Protein AF-A0A0V0H5D2-F1 (afdb_monomer)

Structure (mmCIF, N/CA/C/O backbone):
data_AF-A0A0V0H5D2-F1
#
_entry.id   AF-A0A0V0H5D2-F1
#
loop_
_atom_site.group_PDB
_atom_site.id
_atom_site.type_symbol
_atom_site.label_atom_id
_atom_site.label_alt_id
_atom_site.label_comp_id
_atom_site.label_asym_id
_atom_site.label_entity_id
_atom_site.label_seq_id
_atom_site.pdbx_PDB_ins_code
_atom_site.Cartn_x
_atom_site.Cartn_y
_atom_site.Cartn_z
_atom_site.occupancy
_atom_site.B_iso_or_equiv
_atom_site.auth_seq_id
_atom_site.auth_comp_id
_atom_site.auth_asym_id
_atom_site.auth_atom_id
_atom_site.pdbx_PDB_model_num
ATOM 1 N N . MET A 1 1 ? -3.916 -27.454 6.692 1.00 51.75 1 MET A N 1
ATOM 2 C CA . MET A 1 1 ? -5.252 -26.814 6.735 1.00 51.75 1 MET A CA 1
ATOM 3 C C . MET A 1 1 ? -5.142 -25.420 6.142 1.00 51.75 1 MET A C 1
ATOM 5 O O . MET A 1 1 ? -4.189 -24.731 6.472 1.00 51.75 1 MET A O 1
ATOM 9 N N . ARG A 1 2 ? -6.079 -25.000 5.283 1.00 78.62 2 ARG A N 1
ATOM 10 C CA . ARG A 1 2 ? -6.220 -23.590 4.880 1.00 78.62 2 ARG A CA 1
ATOM 11 C C . ARG A 1 2 ? -7.230 -22.928 5.822 1.00 78.62 2 ARG A C 1
ATOM 13 O O . ARG A 1 2 ? -8.412 -22.864 5.499 1.00 78.62 2 ARG A O 1
ATOM 20 N N . CYS A 1 3 ? -6.785 -22.535 7.014 1.00 82.31 3 CYS A N 1
ATOM 21 C CA . CYS A 1 3 ? -7.633 -21.784 7.942 1.00 82.31 3 CYS A CA 1
ATOM 22 C C . CYS A 1 3 ? -7.687 -20.312 7.533 1.00 82.31 3 CYS A C 1
ATOM 24 O O . CYS A 1 3 ? -6.670 -19.733 7.161 1.00 82.31 3 CYS A O 1
ATOM 26 N N . ARG A 1 4 ? -8.874 -19.715 7.638 1.00 89.75 4 ARG A N 1
ATOM 27 C CA . ARG A 1 4 ? -9.061 -18.263 7.624 1.00 89.75 4 ARG A CA 1
ATOM 28 C C . ARG A 1 4 ? 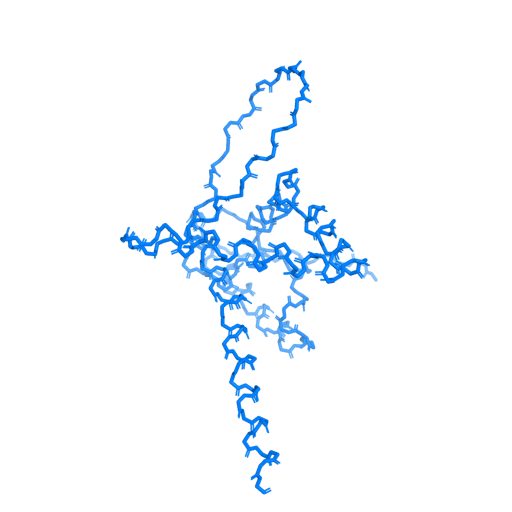-9.467 -17.847 9.029 1.00 89.75 4 ARG A C 1
ATOM 30 O O . ARG A 1 4 ? -10.408 -18.418 9.576 1.00 89.75 4 ARG A O 1
ATOM 37 N N . THR A 1 5 ? -8.754 -16.886 9.599 1.00 93.00 5 THR A N 1
ATOM 38 C CA . THR A 1 5 ? -9.037 -16.369 10.940 1.00 93.00 5 THR A CA 1
ATOM 39 C C . THR A 1 5 ? -9.857 -15.096 10.812 1.00 93.00 5 THR A C 1
ATOM 41 O O . THR A 1 5 ? -9.426 -14.151 10.157 1.00 93.00 5 THR A O 1
ATOM 44 N N . LEU A 1 6 ? -11.033 -15.073 11.438 1.00 94.56 6 LEU A N 1
ATOM 45 C CA . LEU A 1 6 ? -11.829 -13.863 11.606 1.00 94.56 6 LEU A CA 1
ATOM 46 C C . LEU A 1 6 ? -11.694 -13.399 13.055 1.00 94.56 6 LEU A C 1
ATOM 48 O O . LEU A 1 6 ? -12.066 -14.126 13.975 1.00 94.56 6 LEU A O 1
ATOM 52 N N . THR A 1 7 ? -11.185 -12.186 13.245 1.00 95.00 7 THR A N 1
ATOM 53 C CA . THR A 1 7 ? -11.086 -11.551 14.561 1.00 95.00 7 THR A CA 1
ATOM 54 C C . THR A 1 7 ? -12.096 -10.416 14.642 1.00 95.00 7 THR A C 1
ATOM 56 O O . THR A 1 7 ? -12.141 -9.557 13.763 1.00 95.00 7 THR A O 1
ATOM 59 N N . CYS A 1 8 ? -12.895 -10.394 15.706 1.00 94.81 8 CYS A N 1
ATOM 60 C CA . CYS A 1 8 ? -13.867 -9.337 15.978 1.00 94.81 8 CYS A CA 1
ATOM 61 C C . CYS A 1 8 ? -13.541 -8.660 17.312 1.00 94.81 8 CYS A C 1
ATOM 63 O O . CYS A 1 8 ? -12.985 -9.292 18.210 1.00 94.81 8 CYS A O 1
ATOM 65 N N . ALA A 1 9 ? -13.920 -7.390 17.459 1.00 95.06 9 ALA A N 1
ATOM 66 C CA . ALA A 1 9 ? -13.818 -6.675 18.726 1.00 95.06 9 ALA A CA 1
ATOM 67 C C . ALA A 1 9 ? -15.069 -5.811 18.975 1.00 95.06 9 ALA A C 1
ATOM 69 O O . ALA A 1 9 ? -15.727 -5.414 18.011 1.00 95.06 9 ALA A O 1
ATOM 70 N N . PRO A 1 10 ? -15.405 -5.497 20.242 1.00 94.62 10 PRO A N 1
ATOM 71 C CA . PRO A 1 10 ? -16.639 -4.777 20.575 1.00 94.62 10 PRO A CA 1
ATOM 72 C C . PRO A 1 10 ? -16.701 -3.328 20.069 1.00 94.62 10 PRO A C 1
ATOM 74 O O . PRO A 1 10 ? -17.789 -2.773 19.942 1.00 94.62 10 PRO A O 1
ATOM 77 N N . THR A 1 11 ? -15.553 -2.693 19.805 1.00 96.75 11 THR A N 1
ATOM 78 C CA . THR A 1 11 ? -15.470 -1.298 19.348 1.00 96.75 11 THR A CA 1
ATOM 79 C C . THR A 1 11 ? -14.546 -1.160 18.141 1.00 96.75 11 THR A C 1
ATOM 81 O O . THR A 1 11 ? -13.568 -1.897 18.009 1.00 96.75 11 THR A O 1
ATOM 84 N N . ASN A 1 12 ? -14.812 -0.163 17.290 1.00 96.56 12 ASN A N 1
ATOM 85 C CA . ASN A 1 12 ? -13.966 0.147 16.132 1.00 96.56 12 ASN A CA 1
ATOM 86 C C . ASN A 1 12 ? -12.512 0.420 16.544 1.00 96.56 12 ASN A C 1
ATOM 88 O O . ASN A 1 12 ? -11.594 -0.093 15.917 1.00 96.56 12 ASN A O 1
ATOM 92 N N . VAL A 1 13 ? -12.301 1.148 17.646 1.00 96.06 13 VAL A N 1
ATOM 93 C CA . VAL A 1 13 ? -10.959 1.433 18.183 1.00 96.06 13 VAL A CA 1
ATOM 94 C C . VAL A 1 13 ? -10.216 0.144 18.543 1.00 96.06 13 VAL A C 1
ATOM 96 O O . VAL A 1 13 ? -9.033 0.012 18.239 1.00 96.06 13 VAL A O 1
ATOM 99 N N . ALA A 1 14 ? -10.901 -0.839 19.134 1.00 97.19 14 ALA A N 1
ATOM 100 C CA . ALA A 1 14 ? -10.291 -2.128 19.440 1.00 97.19 14 ALA A CA 1
ATOM 101 C C . ALA A 1 14 ? -9.959 -2.927 18.167 1.00 97.19 14 ALA A C 1
ATOM 103 O O . ALA A 1 14 ? -8.887 -3.526 18.098 1.00 97.19 14 ALA A O 1
ATOM 104 N N . VAL A 1 15 ? -10.819 -2.894 17.139 1.00 97.44 15 VAL A N 1
ATOM 105 C CA . VAL A 1 15 ? -10.533 -3.527 15.835 1.00 97.44 15 VAL A CA 1
ATOM 106 C C . VAL A 1 15 ? -9.279 -2.920 15.196 1.00 97.44 15 VAL A C 1
ATOM 108 O O . VAL A 1 15 ? -8.388 -3.657 14.768 1.00 97.44 15 VAL A O 1
ATOM 111 N N . LEU A 1 16 ? -9.171 -1.588 15.176 1.00 97.19 16 LEU A N 1
ATOM 112 C CA . LEU A 1 16 ? -7.997 -0.882 14.655 1.00 97.19 16 LEU A CA 1
ATOM 113 C C . LEU A 1 16 ? -6.739 -1.221 15.460 1.00 97.19 16 LEU A C 1
ATOM 115 O O . LEU A 1 16 ? -5.704 -1.533 14.878 1.00 97.19 16 LEU A O 1
ATOM 119 N N . GLY A 1 17 ? -6.837 -1.238 16.793 1.00 96.56 17 GLY A N 1
ATOM 120 C CA . GLY A 1 17 ? -5.724 -1.577 17.680 1.00 96.56 17 GLY A CA 1
ATOM 121 C C . GLY A 1 17 ? -5.196 -2.997 17.463 1.00 96.56 17 GLY A C 1
ATOM 122 O O . GLY A 1 17 ? -3.987 -3.194 17.336 1.00 96.56 17 GLY A O 1
ATOM 123 N N . VAL A 1 18 ? -6.092 -3.984 17.355 1.00 96.62 18 VAL A N 1
ATOM 124 C CA . VAL A 1 18 ? -5.715 -5.378 17.067 1.00 96.62 18 VAL A CA 1
ATOM 125 C C . VAL A 1 18 ? -5.080 -5.496 15.683 1.00 96.62 18 VAL A C 1
ATOM 127 O O . VAL A 1 18 ? -4.043 -6.142 15.544 1.00 96.62 18 VAL A O 1
ATOM 130 N N . THR A 1 19 ? -5.656 -4.835 14.677 1.00 96.69 19 THR A N 1
ATOM 131 C CA . THR A 1 19 ? -5.120 -4.836 13.307 1.00 96.69 19 THR A CA 1
ATOM 132 C C . THR A 1 19 ? -3.717 -4.242 13.272 1.00 96.69 19 THR A C 1
ATOM 134 O O . THR A 1 19 ? -2.797 -4.879 12.767 1.00 96.69 19 THR A O 1
ATOM 137 N N . LYS A 1 20 ? -3.521 -3.072 13.888 1.00 95.44 20 LYS A N 1
ATOM 138 C CA . LYS A 1 20 ? -2.222 -2.400 13.976 1.00 95.44 20 LYS A CA 1
ATOM 139 C C . LYS A 1 20 ? -1.178 -3.274 14.663 1.00 95.44 20 LYS A C 1
ATOM 141 O O . LYS A 1 20 ? -0.063 -3.413 14.166 1.00 95.44 20 LYS A O 1
ATOM 146 N N . ARG A 1 21 ? -1.544 -3.913 15.778 1.00 95.44 21 ARG A N 1
ATOM 147 C CA . ARG A 1 21 ? -0.643 -4.820 16.499 1.00 95.44 21 ARG A CA 1
ATOM 148 C C . ARG A 1 21 ? -0.267 -6.038 15.656 1.00 95.44 21 ARG A C 1
ATOM 150 O O . ARG A 1 21 ? 0.894 -6.436 15.656 1.00 95.44 21 ARG A O 1
ATOM 157 N N . LEU A 1 22 ? -1.228 -6.618 14.937 1.00 93.94 22 LEU A N 1
ATOM 158 C CA . LEU A 1 22 ? -0.979 -7.732 14.026 1.00 93.94 22 LEU A CA 1
ATOM 159 C C . LEU A 1 22 ? -0.045 -7.315 12.884 1.00 93.94 22 LEU A C 1
ATOM 161 O O . LEU A 1 22 ? 0.925 -8.019 12.625 1.00 93.94 22 LEU A O 1
ATOM 165 N N . MET A 1 23 ? -0.298 -6.168 12.249 1.00 92.06 23 MET A N 1
ATOM 166 C CA . MET A 1 23 ? 0.542 -5.646 11.169 1.00 92.06 23 MET A CA 1
ATOM 167 C C . MET A 1 23 ? 1.983 -5.422 11.618 1.00 92.06 23 MET A C 1
ATOM 169 O O . MET A 1 23 ? 2.888 -5.869 10.927 1.00 92.06 23 MET A O 1
ATOM 173 N N . GLN A 1 24 ? 2.202 -4.814 12.788 1.00 90.44 24 GLN A N 1
ATOM 174 C CA . GLN A 1 24 ? 3.546 -4.615 13.346 1.00 90.44 24 GLN A CA 1
ATOM 175 C C . GLN A 1 24 ? 4.292 -5.940 13.551 1.00 90.44 24 GLN A C 1
ATOM 177 O O . GLN A 1 24 ? 5.474 -6.047 13.233 1.00 90.44 24 GLN A O 1
ATOM 182 N N . ASN A 1 25 ? 3.597 -6.964 14.055 1.00 90.44 25 ASN A N 1
ATOM 183 C CA . ASN A 1 25 ? 4.189 -8.288 14.227 1.00 90.44 25 ASN A CA 1
ATOM 184 C C . ASN A 1 25 ? 4.521 -8.929 12.874 1.00 90.44 25 ASN A C 1
ATOM 186 O O . ASN A 1 25 ? 5.615 -9.457 12.706 1.00 90.44 25 ASN A O 1
ATOM 190 N N . VAL A 1 26 ? 3.605 -8.865 11.903 1.00 88.62 26 VAL A N 1
ATOM 191 C CA . VAL A 1 26 ? 3.831 -9.434 10.567 1.00 88.62 26 VAL A CA 1
ATOM 192 C C . VAL A 1 26 ? 4.979 -8.722 9.863 1.00 88.62 26 VAL A C 1
ATOM 194 O O . VAL A 1 26 ? 5.876 -9.402 9.381 1.00 88.62 26 VAL A O 1
ATOM 197 N N . GLN A 1 27 ? 5.006 -7.387 9.875 1.00 86.31 27 GLN A N 1
ATOM 198 C CA . GLN A 1 27 ? 6.075 -6.580 9.278 1.00 86.31 27 GLN A CA 1
ATOM 199 C C . GLN A 1 27 ? 7.454 -6.949 9.817 1.00 86.31 27 GLN A C 1
ATOM 201 O O . GLN A 1 27 ? 8.385 -7.075 9.035 1.00 86.31 27 GLN A O 1
ATOM 206 N N . SER A 1 28 ? 7.578 -7.226 11.119 1.00 81.75 28 SER A N 1
ATOM 207 C CA . SER A 1 28 ? 8.856 -7.656 11.702 1.00 81.75 28 SER A CA 1
ATOM 208 C C . SER A 1 28 ? 9.377 -8.997 11.164 1.00 81.75 28 SER A C 1
ATOM 210 O O . SER A 1 28 ? 10.552 -9.315 11.329 1.00 81.75 28 SER A O 1
ATOM 212 N N . CYS A 1 29 ? 8.513 -9.790 10.525 1.00 81.31 29 CYS A N 1
ATOM 213 C CA . CYS A 1 29 ? 8.862 -11.055 9.888 1.00 81.31 29 CYS A CA 1
ATOM 214 C C . CYS A 1 29 ? 9.005 -10.947 8.361 1.00 81.31 29 CYS A C 1
ATOM 216 O O . CYS A 1 29 ? 9.385 -11.934 7.729 1.00 81.31 29 CYS A O 1
ATOM 218 N N . LEU A 1 30 ? 8.671 -9.805 7.753 1.00 79.25 30 LEU A N 1
ATOM 219 C CA . LEU A 1 30 ? 8.761 -9.630 6.305 1.00 79.25 30 LEU A CA 1
ATOM 220 C C . LEU A 1 30 ? 10.215 -9.391 5.894 1.00 79.25 30 LEU A C 1
ATOM 222 O O . LEU A 1 30 ? 10.945 -8.639 6.529 1.00 79.25 30 LEU A O 1
ATOM 226 N N . HIS A 1 31 ? 10.632 -10.042 4.807 1.00 71.00 31 HIS A N 1
ATOM 227 C CA . HIS A 1 31 ? 11.960 -9.834 4.219 1.00 71.00 31 HIS A CA 1
ATOM 228 C C . HIS A 1 31 ? 12.019 -8.568 3.348 1.00 71.00 31 HIS A C 1
ATOM 230 O O . HIS A 1 31 ? 13.098 -8.059 3.068 1.00 71.00 31 HIS A O 1
ATOM 236 N N . TYR A 1 32 ? 10.853 -8.078 2.915 1.00 69.81 32 TYR A N 1
ATOM 237 C CA . TYR A 1 32 ? 10.693 -6.885 2.093 1.00 69.81 32 TYR A CA 1
ATOM 238 C C . TYR A 1 32 ? 9.582 -6.018 2.687 1.00 69.81 32 TYR A C 1
ATOM 240 O O . TYR A 1 32 ? 8.453 -6.485 2.836 1.00 69.81 32 TYR A O 1
ATOM 248 N N . ASP A 1 33 ? 9.884 -4.754 2.982 1.00 63.84 33 ASP A N 1
ATOM 249 C CA . ASP A 1 33 ? 8.971 -3.835 3.682 1.00 63.84 33 ASP A CA 1
ATOM 250 C C . ASP 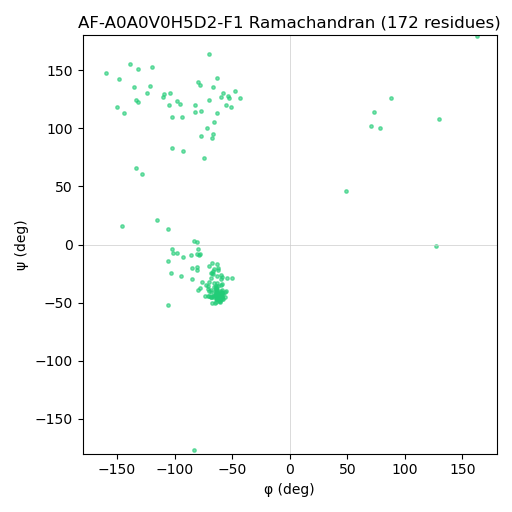A 1 33 ? 7.666 -3.548 2.918 1.00 63.84 33 ASP A C 1
ATOM 252 O O . ASP A 1 33 ? 6.658 -3.162 3.509 1.00 63.84 33 ASP A O 1
ATOM 256 N N . THR A 1 34 ? 7.666 -3.742 1.598 1.00 59.12 34 THR A N 1
ATOM 257 C CA . THR A 1 34 ? 6.562 -3.366 0.701 1.00 59.12 34 THR A CA 1
ATOM 258 C C . THR A 1 34 ? 5.621 -4.517 0.345 1.00 59.12 34 THR A C 1
ATOM 260 O O . THR A 1 34 ? 4.586 -4.286 -0.280 1.00 59.12 34 THR A O 1
ATOM 263 N N . TYR A 1 35 ? 5.939 -5.758 0.729 1.00 65.50 35 TYR A N 1
ATOM 264 C CA . TYR A 1 35 ? 5.185 -6.942 0.316 1.00 65.50 35 TYR A CA 1
ATOM 265 C C . TYR A 1 35 ? 4.931 -7.895 1.486 1.00 65.50 35 TYR A C 1
ATOM 267 O O . TYR A 1 35 ? 5.838 -8.209 2.244 1.00 65.50 35 TYR A O 1
ATOM 275 N N . GLY A 1 36 ? 3.703 -8.414 1.597 1.00 79.44 36 GLY A N 1
ATOM 276 C CA . GLY A 1 36 ? 3.362 -9.473 2.563 1.00 79.44 36 GLY A CA 1
ATOM 277 C C . GLY A 1 36 ? 2.168 -9.191 3.476 1.00 79.44 36 GLY A C 1
ATOM 278 O O . GLY A 1 36 ? 1.749 -10.065 4.225 1.00 79.44 36 GLY A O 1
ATOM 279 N N . LEU A 1 37 ? 1.545 -8.017 3.368 1.00 89.38 37 LEU A N 1
ATOM 280 C CA . LEU A 1 37 ? 0.291 -7.705 4.072 1.00 89.38 37 LEU A CA 1
ATOM 281 C C . LEU A 1 37 ? -0.965 -8.214 3.340 1.00 89.38 37 LEU A C 1
ATOM 283 O O . LEU A 1 37 ? -2.084 -7.986 3.791 1.00 89.38 37 LEU A O 1
ATOM 287 N N . GLY A 1 38 ? -0.795 -8.914 2.212 1.00 88.44 38 GLY A N 1
ATOM 288 C CA . GLY A 1 38 ? -1.893 -9.364 1.351 1.00 88.44 38 GLY A CA 1
ATOM 289 C C . GLY A 1 38 ? -2.895 -10.291 2.044 1.00 88.44 38 GLY A C 1
ATOM 290 O O . GLY A 1 38 ? -4.083 -10.235 1.711 1.00 88.44 38 GLY A O 1
ATOM 291 N N . ASP A 1 39 ? -2.426 -11.062 3.029 1.00 89.44 39 ASP A N 1
ATOM 292 C CA . ASP A 1 39 ? -3.214 -12.013 3.824 1.00 89.44 39 ASP A CA 1
ATOM 293 C C . ASP A 1 39 ? -4.017 -11.354 4.958 1.00 89.44 39 ASP A C 1
ATOM 295 O O . ASP A 1 39 ? -4.845 -12.006 5.597 1.00 89.44 39 ASP A O 1
ATOM 299 N N . ILE A 1 40 ? -3.802 -10.059 5.209 1.00 93.56 40 ILE A N 1
ATOM 300 C CA . ILE A 1 40 ? -4.515 -9.285 6.224 1.00 93.56 40 ILE A CA 1
ATOM 301 C C . ILE A 1 40 ? -5.537 -8.390 5.523 1.00 93.56 40 ILE A C 1
ATOM 303 O O . ILE A 1 40 ? -5.227 -7.662 4.576 1.00 93.56 40 ILE A O 1
ATOM 307 N N . VAL A 1 41 ? -6.779 -8.434 6.003 1.00 95.62 41 VAL A N 1
ATOM 308 C CA . VAL A 1 41 ? -7.858 -7.566 5.529 1.00 95.62 41 VAL A CA 1
ATOM 309 C C . VAL A 1 41 ? -8.562 -6.954 6.728 1.00 95.62 41 VAL A C 1
ATOM 311 O O . VAL A 1 41 ? -9.091 -7.663 7.582 1.00 95.62 41 VAL A O 1
ATOM 314 N N . LEU A 1 42 ? -8.596 -5.627 6.758 1.00 97.19 42 LEU A N 1
ATOM 315 C CA . LEU A 1 42 ? -9.415 -4.839 7.663 1.00 97.19 42 LEU A CA 1
ATOM 316 C C . LEU A 1 42 ? -10.709 -4.461 6.944 1.00 97.19 42 LEU A C 1
ATOM 318 O O . LEU A 1 42 ? -10.683 -3.797 5.908 1.00 97.19 42 LEU A O 1
ATOM 322 N N . PHE A 1 43 ? -11.846 -4.871 7.499 1.00 95.56 43 PHE A N 1
ATOM 323 C CA . PHE A 1 43 ? -13.165 -4.597 6.935 1.00 95.56 43 PHE A CA 1
ATOM 324 C C . PHE A 1 43 ? -14.037 -3.830 7.927 1.00 95.56 43 PHE A C 1
ATOM 326 O O . PHE A 1 43 ? -14.090 -4.167 9.109 1.00 95.56 43 PHE A O 1
ATOM 333 N N . GLY A 1 44 ? -14.747 -2.818 7.430 1.00 94.38 44 GLY A N 1
ATOM 334 C CA . GLY A 1 44 ? -15.690 -2.030 8.210 1.00 94.38 44 GLY A CA 1
ATOM 335 C C . GLY A 1 44 ? -16.033 -0.705 7.535 1.00 94.38 44 GLY A C 1
ATOM 336 O O . GLY A 1 44 ? -15.550 -0.394 6.447 1.00 94.38 44 GLY A O 1
ATOM 337 N N . ASN A 1 45 ? -16.897 0.078 8.178 1.00 95.88 45 ASN A N 1
ATOM 338 C CA . ASN A 1 45 ? -17.271 1.400 7.686 1.00 95.88 45 ASN A CA 1
ATOM 339 C C . ASN A 1 45 ? -16.145 2.406 7.990 1.00 95.88 45 ASN A C 1
ATOM 341 O O . ASN A 1 45 ? -15.869 2.684 9.157 1.00 95.88 45 ASN A O 1
ATOM 345 N N . GLY A 1 46 ? -15.515 2.940 6.939 1.00 94.56 46 GLY A N 1
ATOM 346 C CA . GLY A 1 46 ? -14.346 3.818 7.051 1.00 94.56 46 GLY A CA 1
ATOM 347 C C . GLY A 1 46 ? -14.607 5.092 7.857 1.00 94.56 46 GLY A C 1
ATOM 348 O O . GLY A 1 46 ? -13.782 5.454 8.691 1.00 94.56 46 GLY A O 1
ATOM 349 N N . GLU A 1 47 ? -15.781 5.705 7.691 1.00 95.38 47 GLU A N 1
ATOM 350 C CA . GLU A 1 47 ? -16.179 6.928 8.399 1.00 95.38 47 GLU A CA 1
ATOM 351 C C . GLU A 1 47 ? -16.311 6.685 9.912 1.00 95.38 47 GLU A C 1
ATOM 353 O O . GLU A 1 47 ? -15.681 7.358 10.725 1.00 95.38 47 GLU A O 1
ATOM 358 N N . ARG A 1 48 ? -17.049 5.644 10.318 1.00 95.75 48 ARG A N 1
ATOM 359 C CA . ARG A 1 48 ? -17.219 5.267 11.733 1.00 95.75 48 ARG A CA 1
ATOM 360 C C . ARG A 1 48 ? -15.929 4.765 12.372 1.00 95.75 48 ARG A C 1
ATOM 362 O O . ARG A 1 48 ? -15.806 4.787 13.597 1.00 95.75 48 ARG A O 1
ATOM 369 N N . MET A 1 49 ? -15.012 4.232 11.573 1.00 95.44 49 MET A N 1
ATOM 370 C CA . MET A 1 49 ? -13.683 3.827 12.025 1.00 95.44 49 MET A CA 1
ATOM 371 C C . MET A 1 49 ? -12.689 4.991 12.011 1.00 95.44 49 MET A C 1
ATOM 373 O O . MET A 1 49 ? -11.605 4.821 12.551 1.00 95.44 49 MET A O 1
ATOM 377 N N . LYS A 1 50 ? -13.045 6.152 11.441 1.00 95.75 50 LYS A N 1
ATOM 378 C CA . LYS A 1 50 ? -12.132 7.280 11.208 1.00 95.75 50 LYS A CA 1
ATOM 379 C C . LYS A 1 50 ? -10.835 6.828 10.540 1.00 95.75 50 LYS A C 1
ATOM 381 O O . LYS A 1 50 ? -9.742 7.168 10.976 1.00 95.75 50 LYS A O 1
ATOM 386 N N . ILE A 1 51 ? -10.960 6.000 9.501 1.00 95.38 51 ILE A N 1
ATOM 387 C CA . ILE A 1 51 ? -9.798 5.361 8.874 1.00 95.38 51 ILE A CA 1
ATOM 388 C C . ILE A 1 51 ? -8.807 6.391 8.320 1.00 95.38 51 ILE A C 1
ATOM 390 O O . ILE A 1 51 ? -7.616 6.110 8.266 1.00 95.38 51 ILE A O 1
ATOM 394 N N . ASP A 1 52 ? -9.276 7.589 7.968 1.00 94.25 52 ASP A N 1
ATOM 395 C CA . ASP A 1 52 ? -8.432 8.669 7.457 1.00 94.25 52 ASP A CA 1
ATOM 396 C C . ASP A 1 52 ? -7.426 9.214 8.487 1.00 94.25 52 ASP A C 1
ATOM 398 O O . ASP A 1 52 ? -6.377 9.712 8.088 1.00 94.25 52 ASP A O 1
ATOM 402 N N . ASP A 1 53 ? -7.670 9.017 9.790 1.00 95.94 53 ASP A N 1
ATOM 403 C CA . ASP A 1 53 ? -6.710 9.313 10.870 1.00 95.94 53 ASP A CA 1
ATOM 404 C C . ASP A 1 53 ? -5.634 8.207 11.019 1.00 95.94 53 ASP A C 1
ATOM 406 O O . ASP A 1 53 ? -4.715 8.312 11.835 1.00 95.94 53 ASP A O 1
ATOM 410 N N . HIS A 1 54 ? -5.749 7.120 10.247 1.00 94.06 54 HIS A N 1
ATOM 411 C CA . HIS A 1 54 ? -4.950 5.899 10.340 1.00 94.06 54 HIS A CA 1
ATOM 412 C C . HIS A 1 54 ? -4.346 5.514 8.981 1.00 94.06 54 HIS A C 1
ATOM 414 O O . HIS A 1 54 ? -4.600 4.429 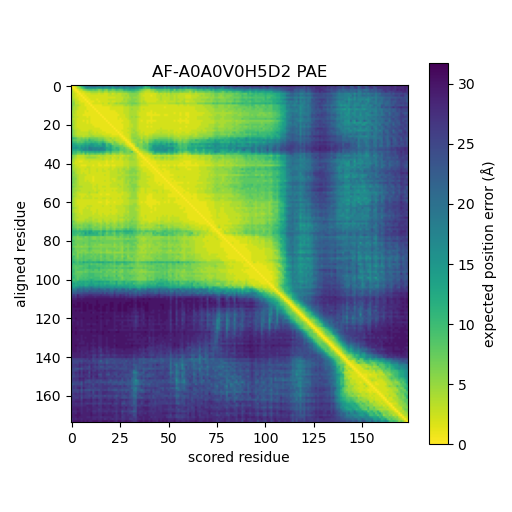8.448 1.00 94.06 54 HIS A O 1
ATOM 420 N N . GLU A 1 55 ? -3.516 6.401 8.421 1.00 91.81 55 GLU A N 1
ATOM 421 C CA . GLU A 1 55 ? -2.836 6.181 7.133 1.00 91.81 55 GLU A CA 1
ATOM 422 C C . GLU A 1 55 ? -2.024 4.866 7.105 1.00 91.81 55 GLU A C 1
ATOM 424 O O . GLU A 1 55 ? -1.907 4.236 6.056 1.00 91.81 55 GLU A O 1
ATOM 429 N N . ASP A 1 56 ? -1.524 4.400 8.257 1.00 90.94 56 ASP A N 1
ATOM 430 C CA . ASP A 1 56 ? -0.783 3.141 8.412 1.00 90.94 56 ASP A CA 1
ATOM 431 C C . ASP A 1 56 ? -1.627 1.875 8.187 1.00 90.94 56 ASP A C 1
ATOM 433 O O . ASP A 1 56 ? -1.072 0.796 7.991 1.00 90.94 56 ASP A O 1
ATOM 437 N N . LEU A 1 57 ? -2.957 1.986 8.195 1.00 94.50 57 LEU A N 1
ATOM 438 C CA . LEU A 1 57 ? -3.880 0.863 8.001 1.00 94.50 57 LEU A CA 1
ATOM 439 C C . LEU A 1 57 ? -4.480 0.812 6.590 1.00 94.50 57 LEU A C 1
ATOM 441 O O . LEU A 1 57 ? -5.212 -0.124 6.259 1.00 94.50 57 LEU A O 1
ATOM 445 N N . PHE A 1 58 ? -4.177 1.794 5.741 1.00 92.94 58 PHE A N 1
ATOM 446 C CA . PHE A 1 58 ? -4.715 1.881 4.384 1.00 92.94 58 PHE A CA 1
ATOM 447 C C . PHE A 1 58 ? -4.365 0.679 3.509 1.00 92.94 58 PHE A C 1
ATOM 449 O O . PHE A 1 58 ? -5.210 0.249 2.725 1.00 92.94 58 PHE A O 1
ATOM 456 N N . ASP A 1 59 ? -3.176 0.106 3.683 1.00 90.44 59 ASP A N 1
ATOM 457 C CA . ASP A 1 59 ? -2.696 -1.019 2.873 1.00 90.44 59 ASP A CA 1
ATOM 458 C C . ASP A 1 59 ? -3.477 -2.315 3.131 1.00 90.44 59 ASP A C 1
ATOM 460 O O . ASP A 1 59 ? -3.557 -3.181 2.258 1.00 90.44 59 ASP A O 1
ATOM 464 N N . VAL A 1 60 ? -4.095 -2.448 4.310 1.00 94.50 60 VAL A N 1
ATOM 465 C CA . VAL A 1 60 ? -4.915 -3.613 4.683 1.00 94.50 60 VAL A CA 1
ATOM 466 C C . VAL A 1 60 ? -6.413 -3.321 4.660 1.00 94.50 60 VAL A C 1
ATOM 468 O O . VAL A 1 60 ? -7.214 -4.256 4.688 1.00 94.50 60 VAL A O 1
ATOM 471 N N . PHE A 1 61 ? -6.821 -2.051 4.603 1.00 96.88 61 PHE A N 1
ATOM 472 C CA . PHE A 1 61 ? -8.231 -1.681 4.565 1.00 96.88 61 PHE A CA 1
ATOM 473 C C . PHE A 1 61 ? -8.871 -2.063 3.229 1.00 96.88 61 PHE A C 1
ATOM 475 O O . PHE A 1 61 ? -8.415 -1.659 2.157 1.00 96.88 61 PHE A O 1
ATOM 482 N N . LEU A 1 62 ? -9.956 -2.839 3.289 1.00 96.50 62 LEU A N 1
ATOM 483 C CA . LEU A 1 62 ? -10.542 -3.458 2.104 1.00 96.50 62 LEU A CA 1
ATOM 484 C C . LEU A 1 62 ? -10.950 -2.426 1.049 1.00 96.50 62 LEU A C 1
ATOM 486 O O . LEU A 1 62 ? -10.607 -2.593 -0.119 1.00 96.50 62 LEU A O 1
ATOM 490 N N . SER A 1 63 ? -11.639 -1.353 1.446 1.00 95.38 63 SER A N 1
ATOM 491 C CA . SER A 1 63 ? -12.119 -0.349 0.490 1.00 95.38 63 SER A CA 1
ATOM 492 C C . SER A 1 63 ? -10.966 0.364 -0.220 1.00 95.38 63 SER A C 1
ATOM 494 O O . SER A 1 63 ? -11.038 0.584 -1.426 1.00 95.38 63 SER A O 1
ATOM 496 N N . ASN A 1 64 ? -9.868 0.649 0.491 1.00 94.25 64 ASN A N 1
ATOM 497 C CA . ASN A 1 64 ? -8.660 1.213 -0.114 1.00 94.25 64 ASN A CA 1
ATOM 498 C C . ASN A 1 64 ? -8.046 0.250 -1.142 1.00 94.25 64 ASN A C 1
ATOM 500 O O . ASN A 1 64 ? -7.700 0.671 -2.244 1.00 94.25 64 ASN A O 1
ATOM 504 N N . ARG A 1 65 ? -7.942 -1.044 -0.812 1.00 93.50 65 ARG A N 1
ATOM 505 C CA . ARG A 1 65 ? -7.403 -2.061 -1.731 1.00 93.50 65 ARG A CA 1
ATOM 506 C C . ARG A 1 65 ? -8.271 -2.223 -2.975 1.00 93.50 65 ARG A C 1
ATOM 508 O O . ARG A 1 65 ? -7.736 -2.310 -4.076 1.00 93.50 65 ARG A O 1
ATOM 515 N N . VAL A 1 66 ? -9.595 -2.237 -2.818 1.00 94.50 66 VAL A N 1
ATOM 516 C CA . VAL A 1 66 ? -10.528 -2.305 -3.952 1.00 94.50 66 VAL A CA 1
ATOM 517 C C . VAL A 1 66 ? -10.370 -1.078 -4.845 1.00 94.50 66 VAL A C 1
ATOM 519 O O . VAL A 1 66 ? -10.244 -1.232 -6.055 1.00 94.50 66 VAL A O 1
ATOM 522 N N . ALA A 1 67 ? -10.291 0.123 -4.268 1.00 92.62 67 ALA A N 1
ATOM 523 C CA . ALA A 1 67 ? -10.081 1.349 -5.030 1.00 92.62 67 ALA A CA 1
ATOM 524 C C . ALA A 1 67 ? -8.745 1.350 -5.796 1.00 92.62 67 ALA A C 1
ATOM 526 O O . ALA A 1 67 ? -8.700 1.723 -6.970 1.00 92.62 67 ALA A O 1
ATOM 527 N N . ALA A 1 68 ? -7.665 0.881 -5.165 1.00 90.69 68 ALA A N 1
ATOM 528 C CA . ALA A 1 68 ? -6.370 0.727 -5.821 1.00 90.69 68 ALA A CA 1
ATOM 529 C C . ALA A 1 68 ? -6.455 -0.263 -6.997 1.00 90.69 68 ALA A C 1
ATOM 531 O O . ALA A 1 68 ? -6.055 0.070 -8.111 1.00 90.69 68 ALA A O 1
ATOM 532 N N . LEU A 1 69 ? -7.058 -1.438 -6.792 1.00 90.81 69 LEU A N 1
ATOM 533 C CA . LEU A 1 69 ? -7.245 -2.446 -7.843 1.00 90.81 69 LEU A CA 1
ATOM 534 C C . LEU A 1 69 ? -8.133 -1.950 -8.992 1.00 90.81 69 LEU A C 1
ATOM 536 O O . LEU A 1 69 ? -7.844 -2.225 -10.159 1.00 90.81 69 LEU A O 1
ATOM 540 N N . ALA A 1 70 ? -9.186 -1.195 -8.679 1.00 92.44 70 ALA A N 1
ATOM 541 C CA . ALA A 1 70 ? -10.041 -0.564 -9.675 1.00 92.44 70 ALA A CA 1
ATOM 542 C C . ALA A 1 70 ? -9.245 0.437 -10.523 1.00 92.44 70 ALA A C 1
ATOM 544 O O . ALA A 1 70 ? -9.333 0.403 -11.747 1.00 92.44 70 ALA A O 1
ATOM 545 N N . SER A 1 71 ? -8.395 1.257 -9.894 1.00 90.75 71 SER A N 1
ATOM 546 C CA . SER A 1 71 ? -7.528 2.195 -10.616 1.00 90.75 71 SER A CA 1
ATOM 547 C C . SER A 1 71 ? -6.519 1.481 -11.517 1.00 90.75 71 SER A C 1
ATOM 549 O O . SER A 1 71 ? -6.333 1.881 -12.663 1.00 90.75 71 SER A O 1
ATOM 551 N N . CYS A 1 72 ? -5.961 0.355 -11.059 1.00 89.88 72 CYS A N 1
ATOM 552 C CA . CYS A 1 72 ? -5.109 -0.483 -11.892 1.00 89.88 72 CYS A CA 1
ATOM 553 C C . CYS A 1 72 ? -5.889 -1.045 -13.083 1.00 89.88 72 CYS A C 1
ATOM 555 O O . CYS A 1 72 ? -5.323 -1.199 -14.153 1.00 89.88 72 CYS A O 1
ATOM 557 N N . SER A 1 73 ? -7.180 -1.328 -12.938 1.00 88.19 73 SER A N 1
ATOM 558 C CA . SER A 1 73 ? -8.014 -1.876 -14.016 1.00 88.19 73 SER A CA 1
ATOM 559 C C . SER A 1 73 ? -8.514 -0.817 -15.010 1.00 88.19 73 SER A C 1
ATOM 561 O O . SER A 1 73 ? -9.242 -1.158 -15.939 1.00 88.19 73 SER A O 1
ATOM 563 N N . SER A 1 74 ? -8.127 0.454 -14.838 1.00 91.19 74 SER A N 1
ATOM 564 C CA . SER A 1 74 ? -8.479 1.549 -15.746 1.00 91.19 74 SER A CA 1
ATOM 565 C C . SER A 1 74 ? -8.008 1.262 -17.180 1.00 91.19 74 SER A C 1
ATOM 567 O O . SER A 1 74 ? -6.831 0.960 -17.388 1.00 91.19 74 SER A O 1
ATOM 569 N N . PRO A 1 75 ? -8.870 1.400 -18.203 1.00 87.25 75 PRO A N 1
ATOM 570 C CA . PRO A 1 75 ? -8.455 1.222 -19.591 1.00 87.25 75 PRO A CA 1
ATOM 571 C C . PRO A 1 75 ? -7.541 2.348 -20.094 1.00 87.25 75 PRO A C 1
ATOM 573 O O . PRO A 1 75 ? -6.869 2.138 -21.095 1.00 87.25 75 PRO A O 1
ATOM 576 N N . ILE A 1 76 ? -7.517 3.508 -19.419 1.00 86.88 76 ILE A N 1
ATOM 577 C CA . ILE A 1 76 ? -6.803 4.730 -19.847 1.00 86.88 76 ILE A CA 1
ATOM 578 C C . ILE A 1 76 ? -5.493 4.938 -19.074 1.00 86.88 76 ILE A C 1
ATOM 580 O O . ILE A 1 76 ? -4.574 5.582 -19.563 1.00 86.88 76 ILE A O 1
ATOM 584 N N . SER A 1 77 ? -5.379 4.392 -17.863 1.00 85.69 77 SER A N 1
ATOM 585 C CA . SER A 1 77 ? -4.214 4.612 -16.987 1.00 85.69 77 SER A CA 1
ATOM 586 C C . SER A 1 77 ? -3.851 3.398 -16.131 1.00 85.69 77 SER A C 1
ATOM 588 O O . SER A 1 77 ? -3.130 3.506 -15.141 1.00 85.69 77 SER A O 1
ATOM 590 N N . GLY A 1 78 ? -4.379 2.229 -16.487 1.00 91.62 78 GLY A N 1
ATOM 591 C CA . GLY A 1 78 ? -4.215 1.010 -15.714 1.00 91.62 78 GLY A CA 1
ATOM 592 C C . GLY A 1 78 ? -2.914 0.251 -15.967 1.00 91.62 78 GLY A C 1
ATOM 593 O O . GLY A 1 78 ? -2.065 0.625 -16.778 1.00 91.62 78 GLY A O 1
ATOM 594 N N . TRP A 1 79 ? -2.795 -0.898 -15.299 1.00 92.94 79 TRP A N 1
ATOM 595 C CA . TRP A 1 79 ? -1.613 -1.761 -15.314 1.00 92.94 79 TRP A CA 1
ATOM 596 C C . TRP A 1 79 ? -1.252 -2.251 -16.722 1.00 92.94 79 TRP A C 1
ATOM 598 O O . TRP A 1 79 ? -0.073 -2.371 -17.040 1.00 92.94 79 TRP A O 1
ATOM 608 N N . ARG A 1 80 ? -2.249 -2.481 -17.590 1.00 93.06 80 ARG A N 1
ATOM 609 C CA . ARG A 1 80 ? -2.030 -2.911 -18.981 1.00 93.06 80 ARG A CA 1
ATOM 610 C C . ARG A 1 80 ? -1.218 -1.889 -19.775 1.00 93.06 80 ARG A C 1
ATOM 612 O O . ARG A 1 80 ? -0.297 -2.280 -20.483 1.00 93.06 80 ARG A O 1
ATOM 619 N N . ILE A 1 81 ? -1.548 -0.605 -19.642 1.00 92.94 81 ILE A N 1
ATOM 620 C CA . ILE A 1 81 ? -0.811 0.472 -20.311 1.00 92.94 81 ILE A CA 1
ATOM 621 C C . ILE A 1 81 ? 0.593 0.567 -19.730 1.00 92.94 81 ILE A C 1
ATOM 623 O O . ILE A 1 81 ? 1.550 0.622 -20.488 1.00 92.94 81 ILE A O 1
ATOM 627 N N . GLY A 1 82 ? 0.731 0.494 -18.402 1.00 90.56 82 GLY A N 1
ATOM 628 C CA . GLY A 1 82 ? 2.044 0.487 -17.754 1.00 90.56 82 GLY A CA 1
ATOM 629 C C . GLY A 1 82 ? 2.953 -0.637 -18.262 1.00 90.56 82 GLY A C 1
ATOM 630 O O . GLY A 1 82 ? 4.112 -0.387 -18.588 1.00 90.56 82 GLY A O 1
ATOM 631 N N . ILE A 1 83 ? 2.423 -1.859 -18.395 1.00 94.00 83 ILE A N 1
ATOM 632 C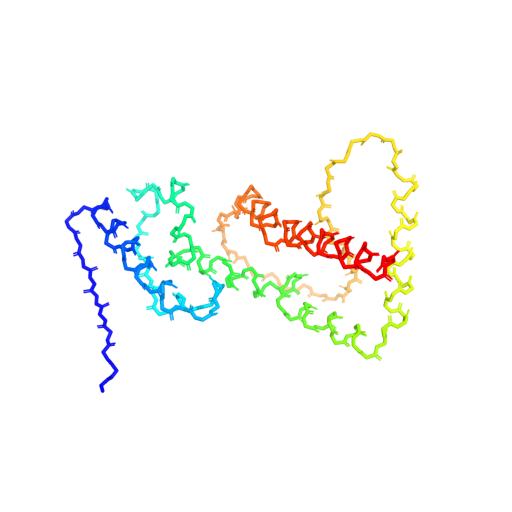 CA . ILE A 1 83 ? 3.164 -2.989 -18.973 1.00 94.00 83 ILE A CA 1
ATOM 633 C C . ILE A 1 83 ? 3.513 -2.720 -20.432 1.00 94.00 83 ILE A C 1
ATOM 635 O O . ILE A 1 83 ? 4.661 -2.916 -20.803 1.00 94.00 83 ILE A O 1
ATOM 639 N N . GLN A 1 84 ? 2.566 -2.250 -21.244 1.00 92.88 84 GLN A N 1
ATOM 640 C CA . GLN A 1 84 ? 2.824 -1.957 -22.652 1.00 92.88 84 GLN A CA 1
ATOM 641 C C . GLN A 1 84 ? 3.931 -0.907 -22.819 1.00 92.88 84 GLN A C 1
ATOM 643 O O . GLN A 1 84 ? 4.854 -1.118 -23.598 1.00 92.88 84 GLN A O 1
ATOM 648 N N . THR A 1 85 ? 3.892 0.179 -22.045 1.00 90.75 85 THR A N 1
ATOM 649 C CA . THR A 1 85 ? 4.942 1.206 -22.038 1.00 90.75 85 THR A CA 1
ATOM 650 C C . THR A 1 85 ? 6.291 0.626 -21.616 1.00 90.75 85 THR A C 1
ATOM 652 O O . THR A 1 85 ? 7.305 0.917 -22.245 1.00 90.75 85 THR A O 1
ATOM 655 N N . MET A 1 86 ? 6.318 -0.226 -20.585 1.00 94.12 86 MET A N 1
ATOM 656 C CA . MET A 1 86 ? 7.546 -0.898 -20.154 1.00 94.12 86 MET A CA 1
ATOM 657 C C . MET A 1 86 ? 8.086 -1.844 -21.233 1.00 94.12 86 MET A C 1
ATOM 659 O O . MET A 1 86 ? 9.289 -1.887 -21.463 1.00 94.12 86 MET A O 1
ATOM 663 N N . THR A 1 87 ? 7.212 -2.575 -21.927 1.00 96.50 87 THR A N 1
ATOM 664 C CA . THR A 1 87 ? 7.592 -3.421 -23.060 1.00 96.50 87 THR A CA 1
ATOM 665 C C . THR A 1 87 ? 8.221 -2.587 -24.172 1.00 96.50 87 THR A C 1
ATOM 667 O O . THR A 1 87 ? 9.333 -2.902 -24.579 1.00 96.50 87 THR A O 1
ATOM 670 N N . CYS A 1 88 ? 7.591 -1.483 -24.589 1.00 95.44 88 CYS A N 1
ATOM 671 C CA . CYS A 1 88 ? 8.157 -0.588 -25.604 1.00 95.44 88 CYS A CA 1
ATOM 672 C C . CYS A 1 88 ? 9.538 -0.049 -25.196 1.00 95.44 88 CYS A C 1
ATOM 674 O O . CYS A 1 88 ? 10.455 -0.036 -26.015 1.00 95.44 88 CYS A O 1
ATOM 676 N N . LEU A 1 89 ? 9.701 0.348 -23.927 1.00 96.44 89 LEU A N 1
ATOM 677 C CA . LEU A 1 89 ? 10.976 0.824 -23.384 1.00 96.44 89 LEU A CA 1
ATOM 678 C C . LEU A 1 89 ? 12.067 -0.249 -23.434 1.00 96.44 89 LEU A C 1
ATOM 680 O O . LEU A 1 89 ? 13.212 0.060 -23.746 1.00 96.44 89 LEU A O 1
ATOM 684 N N . LEU A 1 90 ? 11.731 -1.498 -23.111 1.00 96.75 90 LEU A N 1
ATOM 685 C CA . LEU A 1 90 ? 12.693 -2.600 -23.118 1.00 96.75 90 LEU A CA 1
ATOM 686 C C . LEU A 1 90 ? 13.019 -3.091 -24.535 1.00 96.75 90 LEU A C 1
ATOM 688 O O . LEU A 1 90 ? 14.143 -3.525 -24.774 1.00 96.75 90 LEU A O 1
ATOM 692 N N . GLU A 1 91 ? 12.066 -3.020 -25.464 1.00 97.44 91 GLU A N 1
ATOM 693 C CA . GLU A 1 91 ? 12.274 -3.387 -26.868 1.00 97.44 91 GLU A CA 1
ATOM 694 C C . GLU A 1 91 ? 13.101 -2.336 -27.617 1.00 97.44 91 GLU A C 1
ATOM 696 O O . GLU A 1 91 ? 14.031 -2.695 -28.336 1.00 97.44 91 GLU A O 1
ATOM 701 N N . ASN A 1 92 ? 12.794 -1.046 -27.429 1.00 96.12 92 ASN A N 1
ATOM 702 C CA . ASN A 1 92 ? 13.401 0.060 -28.175 1.00 96.12 92 ASN A CA 1
ATOM 703 C C . ASN A 1 92 ? 13.838 1.211 -27.243 1.00 96.12 92 ASN A C 1
ATOM 705 O O . ASN A 1 92 ? 13.313 2.327 -27.329 1.00 96.12 92 ASN A O 1
ATOM 709 N N . PRO A 1 93 ? 14.824 0.984 -26.356 1.00 94.69 93 PRO A N 1
ATOM 710 C CA . PRO A 1 93 ? 15.182 1.941 -25.308 1.00 94.69 93 PRO A CA 1
ATOM 711 C C . PRO A 1 93 ? 15.684 3.287 -25.844 1.00 94.69 93 PRO A C 1
ATOM 713 O O . PRO A 1 93 ? 15.390 4.327 -25.257 1.00 94.69 93 PRO A O 1
ATOM 716 N N . GLU A 1 94 ? 16.422 3.297 -26.960 1.00 95.75 94 GLU A N 1
ATOM 717 C CA . GLU A 1 94 ? 16.956 4.537 -27.538 1.00 95.75 94 GLU A CA 1
ATOM 718 C C . GLU A 1 94 ? 15.844 5.439 -28.098 1.00 95.75 94 GLU A C 1
ATOM 720 O O . GLU A 1 94 ? 15.866 6.656 -27.902 1.00 95.75 94 GLU A O 1
ATOM 725 N N . GLU A 1 95 ? 14.847 4.851 -28.76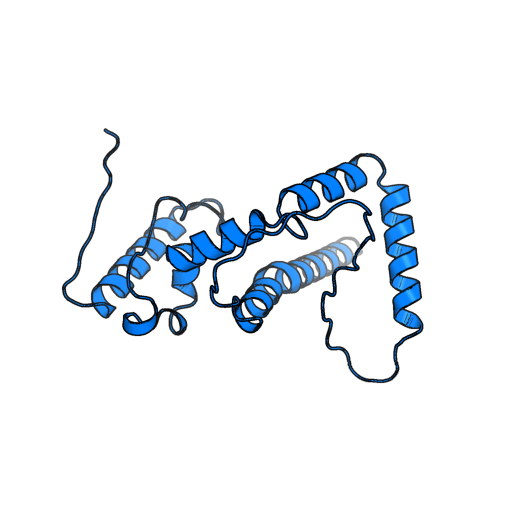6 1.00 94.00 95 GLU A N 1
ATOM 726 C CA . GLU A 1 95 ? 13.718 5.595 -29.328 1.00 94.00 95 GLU A CA 1
ATOM 727 C C . GLU A 1 95 ? 12.825 6.167 -28.229 1.00 94.00 95 GLU A C 1
ATOM 729 O O . GLU A 1 95 ? 12.470 7.345 -28.275 1.00 94.00 95 GLU A O 1
ATOM 734 N N . GLU A 1 96 ? 12.508 5.368 -27.210 1.00 94.44 96 GLU A N 1
ATOM 735 C CA . GLU A 1 96 ? 11.723 5.833 -26.066 1.00 94.44 96 GLU A CA 1
ATOM 736 C C . GLU A 1 96 ? 12.463 6.917 -25.269 1.00 94.44 96 GLU A C 1
ATOM 738 O O . GLU A 1 96 ? 11.855 7.907 -24.852 1.00 94.44 96 GLU A O 1
ATOM 743 N N . TYR A 1 97 ? 13.790 6.814 -25.130 1.00 93.94 97 TYR A N 1
ATOM 744 C CA . TYR A 1 97 ? 14.594 7.873 -24.520 1.00 93.94 97 TYR A CA 1
ATOM 745 C C . TYR A 1 97 ? 14.588 9.163 -25.352 1.00 93.94 97 TYR A C 1
ATOM 747 O O . TYR A 1 97 ? 14.468 10.257 -24.799 1.00 93.94 97 TYR A O 1
ATOM 755 N N . ARG A 1 98 ? 14.647 9.064 -26.685 1.00 95.19 98 ARG A N 1
ATOM 756 C CA . ARG A 1 98 ? 14.543 10.230 -27.575 1.00 95.19 98 ARG A CA 1
ATOM 757 C C . ARG A 1 98 ? 13.182 10.920 -27.447 1.00 95.19 98 ARG A C 1
ATOM 759 O O . ARG A 1 98 ? 13.150 12.134 -27.260 1.00 95.19 98 ARG A O 1
ATOM 766 N N . LYS A 1 99 ? 12.084 10.154 -27.440 1.00 92.56 99 LYS A N 1
ATOM 767 C CA . LYS A 1 99 ? 10.723 10.672 -27.195 1.00 92.56 99 LYS A CA 1
ATOM 768 C C . LYS A 1 99 ? 10.614 11.367 -25.836 1.00 92.56 99 LYS A C 1
ATOM 770 O O . LYS A 1 99 ? 9.961 12.400 -25.715 1.00 92.56 99 LYS A O 1
ATOM 775 N N . TYR A 1 100 ? 11.255 10.823 -24.802 1.00 90.94 100 TYR A N 1
ATOM 776 C CA . TYR A 1 100 ? 11.320 11.463 -23.486 1.00 90.94 100 TYR A CA 1
ATOM 777 C C . TYR A 1 100 ? 12.054 12.813 -23.532 1.00 90.94 100 TYR A C 1
ATOM 779 O O . TYR A 1 100 ? 11.562 13.791 -22.970 1.00 90.94 100 TYR A O 1
ATOM 787 N N . LEU A 1 101 ? 13.192 12.894 -24.231 1.00 93.12 101 LEU A N 1
ATOM 788 C CA . LEU A 1 101 ? 13.938 14.146 -24.400 1.00 93.12 101 LEU A CA 1
ATOM 789 C C . LEU A 1 101 ? 13.155 15.204 -25.189 1.00 93.12 101 LEU A C 1
ATOM 791 O O . LEU A 1 101 ? 13.275 16.387 -24.884 1.00 93.12 101 LEU A O 1
ATOM 795 N N . GLU A 1 102 ? 12.369 14.802 -26.188 1.00 92.56 102 GLU A N 1
ATOM 796 C CA . GLU A 1 102 ? 11.476 15.703 -26.930 1.00 92.56 102 GLU A CA 1
ATOM 797 C C . GLU A 1 102 ? 10.394 16.282 -26.011 1.00 92.56 102 GLU A C 1
ATOM 799 O O . GLU A 1 102 ? 10.288 17.501 -25.893 1.00 92.56 102 GLU A O 1
ATOM 804 N N . LYS A 1 103 ? 9.713 15.430 -25.232 1.00 90.00 103 LYS A N 1
ATOM 805 C CA . LYS A 1 103 ? 8.710 15.864 -24.241 1.00 90.00 103 LYS A CA 1
ATOM 806 C C . LYS A 1 103 ? 9.258 16.821 -23.179 1.00 90.00 103 LYS A C 1
ATOM 808 O O . LYS A 1 103 ? 8.493 17.590 -22.605 1.00 90.00 103 LYS A O 1
ATOM 813 N N . LEU A 1 104 ? 10.551 16.750 -22.858 1.00 88.94 104 LEU A N 1
ATOM 814 C CA . LEU A 1 104 ? 11.187 17.696 -21.936 1.00 88.94 104 LEU A CA 1
ATOM 815 C C . LEU A 1 104 ? 11.345 19.087 -22.547 1.00 88.94 104 LEU A C 1
ATOM 817 O O . LEU A 1 104 ? 11.156 20.072 -21.845 1.00 88.94 104 LEU A O 1
ATOM 821 N N . LYS A 1 105 ? 11.667 19.167 -23.840 1.00 84.56 105 LYS A N 1
ATOM 822 C CA . LYS A 1 105 ? 11.855 20.445 -24.538 1.00 84.56 105 LYS A CA 1
ATOM 823 C C . LYS A 1 105 ? 10.540 21.196 -24.715 1.00 84.56 105 LYS A C 1
ATOM 825 O O . LYS A 1 105 ? 10.536 22.419 -24.636 1.00 84.56 105 LYS A O 1
ATOM 830 N N . ASP A 1 106 ? 9.437 20.471 -24.881 1.00 71.12 106 ASP A N 1
ATOM 831 C CA . ASP A 1 106 ? 8.104 21.071 -24.986 1.00 71.12 106 ASP A CA 1
ATOM 832 C C . ASP A 1 106 ? 7.651 21.725 -23.664 1.00 71.12 106 ASP A C 1
ATOM 834 O O . ASP A 1 106 ? 6.878 22.676 -23.685 1.00 71.12 106 ASP A O 1
ATOM 838 N N . LYS A 1 107 ? 8.176 21.285 -22.509 1.00 63.94 107 LYS A N 1
ATOM 839 C CA . LYS A 1 107 ? 7.856 21.869 -21.190 1.00 63.94 107 LYS A CA 1
ATOM 840 C C . LYS A 1 107 ? 8.628 23.152 -20.867 1.00 63.94 107 LYS A C 1
ATOM 842 O O . LYS A 1 107 ? 8.164 23.940 -20.046 1.00 63.94 107 LYS A O 1
ATOM 847 N N . ASP A 1 108 ? 9.769 23.383 -21.514 1.00 56.66 108 ASP A N 1
ATOM 848 C CA . ASP A 1 108 ? 10.579 24.594 -21.311 1.00 56.66 108 ASP A CA 1
ATOM 849 C C . ASP A 1 108 ? 10.019 25.819 -22.066 1.00 56.66 108 ASP A C 1
ATOM 851 O O . ASP A 1 108 ? 10.466 26.941 -21.832 1.00 56.66 108 ASP A O 1
ATOM 855 N N . HIS A 1 109 ? 9.021 25.636 -22.943 1.00 54.38 109 HIS A N 1
ATOM 856 C CA . HIS A 1 109 ? 8.379 26.728 -23.686 1.00 54.38 109 HIS A CA 1
ATOM 857 C C . HIS A 1 109 ? 7.120 27.316 -23.023 1.00 54.38 109 HIS A C 1
ATOM 859 O O . HIS A 1 109 ? 6.695 28.392 -23.441 1.00 54.38 109 HIS A O 1
ATOM 865 N N . ASP A 1 110 ? 6.586 26.680 -21.973 1.00 52.69 110 ASP A N 1
ATOM 866 C CA . ASP A 1 110 ? 5.331 27.071 -21.297 1.00 52.69 110 ASP A CA 1
ATOM 867 C C . ASP A 1 110 ? 5.522 27.538 -19.837 1.00 52.69 110 ASP A C 1
ATOM 869 O O . ASP A 1 110 ? 4.585 27.550 -19.044 1.00 52.69 110 ASP A O 1
ATOM 873 N N . SER A 1 111 ? 6.732 27.952 -19.448 1.00 47.56 111 SER A N 1
ATOM 874 C CA . SER A 1 111 ? 6.998 28.464 -18.095 1.00 47.56 111 SER A CA 1
ATOM 875 C C . SER A 1 111 ? 7.092 29.994 -18.057 1.00 47.56 111 SER A C 1
ATOM 877 O O . SER A 1 111 ? 8.188 30.550 -18.024 1.00 47.56 111 SER A O 1
ATOM 879 N N . ASP A 1 112 ? 5.941 30.662 -17.976 1.00 44.97 112 ASP A N 1
ATOM 880 C CA . ASP A 1 112 ? 5.776 31.713 -16.968 1.00 44.97 112 ASP A CA 1
ATOM 881 C C . ASP A 1 112 ? 4.536 31.364 -16.130 1.00 44.97 112 ASP A C 1
ATOM 883 O O . ASP A 1 112 ? 3.482 31.037 -16.667 1.00 44.97 112 ASP A O 1
ATOM 887 N N . ASP A 1 113 ? 4.721 31.403 -14.813 1.00 43.12 113 ASP A N 1
ATOM 888 C CA . ASP A 1 113 ? 3.778 31.118 -13.726 1.00 43.12 113 ASP A CA 1
ATOM 889 C C . ASP A 1 113 ? 3.441 29.656 -13.325 1.00 43.12 113 ASP A C 1
ATOM 891 O O . ASP A 1 113 ? 2.515 29.010 -13.797 1.00 43.12 113 ASP A O 1
ATOM 895 N N . ASN A 1 114 ? 4.110 29.257 -12.230 1.00 41.28 114 ASN A N 1
ATOM 896 C CA . ASN A 1 114 ? 3.652 28.384 -11.136 1.00 41.28 114 ASN A CA 1
ATOM 897 C C . ASN A 1 114 ? 3.446 26.883 -11.422 1.00 41.28 114 ASN A C 1
ATOM 899 O O . ASN A 1 114 ? 2.412 26.414 -11.882 1.00 41.28 114 ASN A O 1
ATOM 903 N N . VAL A 1 115 ? 4.438 26.104 -10.981 1.00 42.62 115 VAL A N 1
ATOM 904 C CA . VAL A 1 115 ? 4.466 24.637 -10.989 1.00 42.62 115 VAL A CA 1
ATOM 905 C C . VAL A 1 115 ? 3.428 24.048 -10.018 1.00 42.62 115 VAL A C 1
ATOM 907 O O . VAL A 1 115 ? 3.733 23.764 -8.858 1.00 42.62 115 VAL A O 1
ATOM 910 N N . GLU A 1 116 ? 2.224 23.783 -10.518 1.00 36.62 116 GLU A N 1
ATOM 911 C CA . GLU A 1 116 ? 1.455 22.589 -10.158 1.00 36.62 116 GLU A CA 1
ATOM 912 C C . GLU A 1 116 ? 1.604 21.592 -11.315 1.00 36.62 116 GLU A C 1
ATOM 914 O O . GLU A 1 116 ? 1.130 21.826 -12.421 1.00 36.62 116 GLU A O 1
ATOM 919 N N . ILE A 1 117 ? 2.329 20.492 -11.090 1.00 40.06 117 ILE A N 1
ATOM 920 C CA . ILE A 1 117 ? 2.399 19.397 -12.066 1.00 40.06 117 ILE A CA 1
ATOM 921 C C . ILE A 1 117 ? 1.083 18.627 -11.944 1.00 40.06 117 ILE A C 1
ATOM 923 O O . ILE A 1 117 ? 0.959 17.755 -11.082 1.00 40.06 117 ILE A O 1
ATOM 927 N N . ASP A 1 118 ? 0.101 18.992 -12.765 1.00 37.72 118 ASP A N 1
ATOM 928 C CA . ASP A 1 118 ? -1.067 18.156 -13.028 1.00 37.72 118 ASP A CA 1
ATOM 929 C C . ASP A 1 118 ? -0.661 17.132 -14.102 1.00 37.72 118 ASP A C 1
ATOM 931 O O . ASP A 1 118 ? -0.206 17.489 -15.192 1.00 37.72 118 ASP A O 1
ATOM 935 N N . ASP A 1 119 ? -0.756 15.842 -13.773 1.00 40.06 119 ASP A N 1
ATOM 936 C CA . ASP A 1 119 ? -0.590 14.754 -14.741 1.00 40.06 119 ASP A CA 1
ATOM 937 C C . ASP A 1 119 ? -1.850 14.691 -15.622 1.00 40.06 119 ASP A C 1
ATOM 939 O O . ASP A 1 119 ? -2.697 13.804 -15.477 1.00 40.06 119 ASP A O 1
ATOM 943 N N . GLU A 1 120 ? -1.993 15.637 -16.552 1.00 42.03 120 GLU A N 1
ATOM 944 C CA . GLU A 1 120 ? -2.872 15.446 -17.702 1.00 42.03 120 GLU A CA 1
ATOM 945 C C . GLU A 1 120 ? -2.219 14.436 -18.651 1.00 42.03 120 GLU A C 1
ATOM 947 O O . GLU A 1 120 ? -1.296 14.719 -19.419 1.00 42.03 120 GLU A O 1
ATOM 952 N N . VAL A 1 121 ? -2.701 13.196 -18.568 1.00 43.00 121 VAL A N 1
ATOM 953 C CA . VAL A 1 121 ? -2.459 12.166 -19.576 1.00 43.00 121 VAL A CA 1
ATOM 954 C C . VAL A 1 121 ? -3.151 12.623 -20.858 1.00 43.00 121 VAL A C 1
ATOM 956 O O . VAL A 1 121 ? -4.375 12.587 -20.949 1.00 43.00 121 VAL A O 1
ATOM 959 N N . GLY A 1 122 ? -2.355 13.075 -21.829 1.00 36.84 122 GLY A N 1
ATOM 960 C CA . GLY A 1 122 ? -2.831 13.505 -23.139 1.00 36.84 122 GLY A CA 1
ATOM 961 C C . GLY A 1 122 ? -3.700 12.443 -23.814 1.00 36.84 122 GLY A C 1
ATOM 962 O O . GLY A 1 122 ? -3.293 11.290 -23.972 1.00 36.84 122 GLY A O 1
ATOM 963 N N . GLU A 1 123 ? -4.905 12.855 -24.205 1.00 37.19 123 GLU A N 1
ATOM 964 C CA . GLU A 1 123 ? -5.829 12.078 -25.020 1.00 37.19 123 GLU A CA 1
ATOM 965 C C . GLU A 1 123 ? -5.217 11.803 -26.399 1.00 37.19 123 GLU A C 1
ATOM 967 O O . GLU A 1 123 ? -5.068 12.704 -27.228 1.00 37.19 123 GLU A O 1
ATOM 972 N N . GLU A 1 124 ? -4.916 10.541 -26.690 1.00 32.56 124 GLU A N 1
ATOM 973 C CA . GLU A 1 124 ? -4.706 10.110 -28.067 1.00 32.56 124 GLU A CA 1
ATOM 974 C C . GLU A 1 124 ? -6.082 9.843 -28.699 1.00 32.56 124 GLU A C 1
ATOM 976 O O . GLU A 1 124 ? -6.834 8.962 -28.272 1.00 32.56 124 GLU A O 1
ATOM 981 N N . LYS A 1 125 ? -6.453 10.652 -29.700 1.00 35.69 125 LYS A N 1
ATOM 982 C CA . LYS A 1 125 ? -7.731 10.542 -30.414 1.00 35.69 125 LYS A CA 1
ATOM 983 C C . LYS A 1 125 ? -7.797 9.249 -31.230 1.00 35.69 125 LYS A C 1
ATOM 985 O O . LYS A 1 125 ? -7.386 9.209 -32.386 1.00 35.69 125 LYS A O 1
ATOM 990 N N . GLY A 1 126 ? -8.395 8.216 -30.646 1.00 29.25 126 GLY A N 1
ATOM 991 C CA . GLY A 1 126 ? -8.845 7.011 -31.337 1.00 29.25 126 GLY A CA 1
ATOM 992 C C . GLY A 1 126 ? -10.314 7.119 -31.745 1.00 29.25 126 GLY A C 1
ATOM 993 O O . GLY A 1 126 ? -11.208 7.103 -30.905 1.00 29.25 126 GLY A O 1
ATOM 994 N N . SER A 1 127 ? -10.561 7.240 -33.047 1.00 32.38 127 SER A N 1
ATOM 995 C CA . SER A 1 127 ? -11.888 7.178 -33.667 1.00 32.38 127 SER A CA 1
ATOM 996 C C . SER A 1 127 ? -12.552 5.799 -33.484 1.00 32.38 127 SER A C 1
ATOM 998 O O . SER A 1 127 ? -11.871 4.785 -33.627 1.00 32.38 127 SER A O 1
ATOM 1000 N N . VAL A 1 128 ? -13.883 5.802 -33.284 1.00 28.31 128 VAL A N 1
ATOM 1001 C CA . VAL A 1 128 ? -14.913 4.816 -33.715 1.00 28.31 128 VAL A CA 1
ATOM 1002 C C . VAL A 1 128 ? -15.879 4.317 -32.612 1.00 28.31 128 VAL A C 1
ATOM 1004 O O . VAL A 1 128 ? -15.567 3.463 -31.791 1.00 28.31 128 VAL A O 1
ATOM 1007 N N . THR A 1 129 ? -17.108 4.828 -32.767 1.00 25.06 129 THR A N 1
ATOM 1008 C CA . THR A 1 129 ? -18.466 4.283 -32.551 1.00 25.06 129 THR A CA 1
ATOM 1009 C C . THR A 1 129 ? -19.034 4.061 -31.145 1.00 25.06 129 THR A C 1
ATOM 1011 O O . THR A 1 129 ? -18.683 3.157 -30.396 1.00 25.06 129 THR A O 1
ATOM 1014 N N . SER A 1 130 ? -20.065 4.874 -30.910 1.00 38.81 130 SER A N 1
ATOM 1015 C CA . SER A 1 130 ? -21.072 4.885 -29.860 1.00 38.81 130 SER A CA 1
ATOM 1016 C C . SER A 1 130 ? -21.725 3.532 -29.575 1.00 38.81 130 SER A C 1
ATOM 1018 O O . SER A 1 130 ? -22.301 2.914 -30.469 1.00 38.81 130 SER A O 1
ATOM 1020 N N . GLN A 1 131 ? -21.804 3.185 -28.293 1.00 32.50 131 GLN A N 1
ATOM 1021 C CA . GLN A 1 131 ? -23.039 2.666 -27.712 1.00 32.50 131 GLN A CA 1
ATOM 1022 C C . GLN A 1 131 ? -23.100 3.038 -26.228 1.00 32.50 131 GLN A C 1
ATOM 1024 O O . GLN A 1 131 ? -22.228 2.689 -25.437 1.00 32.50 131 GLN A O 1
ATOM 1029 N N . GLU A 1 132 ? -24.125 3.816 -25.889 1.00 32.44 132 GLU A N 1
ATOM 1030 C CA . GLU A 1 132 ? -24.475 4.216 -24.533 1.00 32.44 132 GLU A CA 1
ATOM 1031 C C . GLU A 1 132 ? -24.942 3.005 -23.717 1.00 32.44 132 GLU A C 1
ATOM 1033 O O . GLU A 1 132 ? -25.810 2.246 -24.146 1.00 32.44 132 GLU A O 1
ATOM 1038 N N . SER A 1 133 ? -24.456 2.893 -22.484 1.00 28.38 133 SER A N 1
ATOM 1039 C CA . SER A 1 133 ? -25.246 2.318 -21.398 1.00 28.38 133 SER A CA 1
ATOM 1040 C C . SER A 1 133 ? -24.921 3.056 -20.106 1.00 28.38 133 SER A C 1
ATOM 1042 O O . SER A 1 133 ? -23.793 3.026 -19.617 1.00 28.38 133 SER A O 1
ATOM 1044 N N . SER A 1 134 ? -25.922 3.773 -19.613 1.00 31.88 134 SER A N 1
ATOM 1045 C CA . SER A 1 134 ? -25.902 4.617 -18.425 1.00 31.88 134 SER A CA 1
ATOM 1046 C C . SER A 1 134 ? -25.808 3.825 -17.111 1.00 31.88 134 SER A C 1
ATOM 1048 O O . SER A 1 134 ? -26.206 2.664 -17.059 1.00 31.88 134 SER A O 1
ATOM 1050 N N . LEU A 1 135 ? -25.449 4.564 -16.046 1.00 27.55 135 LEU A N 1
ATOM 1051 C CA . LEU A 1 135 ? -25.446 4.236 -14.603 1.00 27.55 135 LEU A CA 1
ATOM 1052 C C . LEU A 1 135 ? -24.131 3.579 -14.136 1.00 27.55 135 LEU A C 1
ATOM 1054 O O . LEU A 1 135 ? -23.683 2.603 -14.714 1.00 27.55 135 LEU A O 1
ATOM 1058 N N . SER A 1 136 ? -23.433 4.070 -13.110 1.00 28.47 136 SER A N 1
ATOM 1059 C CA . SER A 1 136 ? -23.891 4.742 -11.887 1.00 28.47 136 SER A CA 1
ATOM 1060 C C . SER A 1 136 ? -22.768 5.573 -11.247 1.00 28.47 136 SER A C 1
ATOM 1062 O O . SER A 1 136 ? -21.605 5.184 -11.303 1.00 28.47 136 SER A O 1
ATOM 1064 N N . ASN A 1 137 ? -23.150 6.681 -10.602 1.00 43.38 137 ASN A N 1
ATOM 1065 C CA . ASN A 1 137 ? -22.324 7.475 -9.687 1.00 43.38 137 ASN A CA 1
ATOM 1066 C C . ASN A 1 137 ? -21.524 6.584 -8.724 1.00 43.38 137 ASN A C 1
ATOM 1068 O O . ASN A 1 137 ? -22.141 5.823 -7.981 1.00 43.38 137 ASN A O 1
ATOM 1072 N N . ASP A 1 138 ? -20.203 6.755 -8.654 1.00 35.66 138 ASP A N 1
ATOM 1073 C CA . ASP A 1 138 ? -19.473 6.455 -7.424 1.00 35.66 138 ASP A CA 1
ATOM 1074 C C . ASP A 1 138 ? -18.263 7.380 -7.248 1.00 35.66 138 ASP A C 1
ATOM 1076 O O . ASP A 1 138 ? -17.636 7.831 -8.207 1.00 35.66 138 ASP A O 1
ATOM 1080 N N . GLN A 1 139 ? -18.037 7.745 -5.994 1.00 45.34 139 GLN A N 1
ATOM 1081 C CA . GLN A 1 139 ? -17.281 8.903 -5.542 1.00 45.34 139 GLN A CA 1
ATOM 1082 C C . GLN A 1 139 ? -15.825 8.884 -6.013 1.00 45.34 139 GLN A C 1
ATOM 1084 O O . GLN A 1 139 ? -15.073 7.935 -5.786 1.00 45.34 139 GLN A O 1
ATOM 1089 N N . GLY A 1 140 ? -15.421 9.991 -6.643 1.00 39.06 140 GLY A N 1
ATOM 1090 C CA . GLY A 1 140 ? -14.045 10.241 -7.040 1.00 39.06 140 GLY A CA 1
ATOM 1091 C C . GLY A 1 140 ? -13.094 10.089 -5.856 1.00 39.06 140 GLY A C 1
ATOM 1092 O O . GLY A 1 140 ? -13.279 10.695 -4.802 1.00 39.06 140 GLY A O 1
ATOM 1093 N N . LEU A 1 141 ? -12.065 9.268 -6.053 1.00 47.44 141 LEU A N 1
ATOM 1094 C CA . LEU A 1 141 ? -10.943 9.145 -5.135 1.00 47.44 141 LEU A CA 1
ATOM 1095 C C . LEU A 1 141 ? -10.327 10.535 -4.930 1.00 47.44 141 LEU A C 1
ATOM 1097 O O . LEU A 1 141 ? -9.879 11.149 -5.901 1.00 47.44 141 LEU A O 1
ATOM 1101 N N . ASP A 1 142 ? -10.304 11.011 -3.685 1.00 51.84 142 ASP A N 1
ATOM 1102 C CA . ASP A 1 142 ? -9.736 12.307 -3.319 1.00 51.84 142 ASP A CA 1
ATOM 1103 C C . ASP A 1 142 ? -8.311 12.438 -3.890 1.00 51.84 142 ASP A C 1
ATOM 1105 O O . ASP A 1 142 ? -7.411 11.646 -3.569 1.00 51.84 142 ASP A O 1
ATOM 1109 N N . LYS A 1 143 ? -8.117 13.429 -4.773 1.00 49.28 143 LYS A N 1
ATOM 1110 C CA . LYS A 1 143 ? -6.844 13.741 -5.448 1.00 49.28 143 LYS A CA 1
ATOM 1111 C C . LYS A 1 143 ? -5.689 13.850 -4.442 1.00 49.28 143 LYS A C 1
ATOM 1113 O O . LYS A 1 143 ? -4.551 13.491 -4.747 1.00 49.28 143 LYS A O 1
ATOM 1118 N N . ASN A 1 144 ? -5.999 14.249 -3.210 1.00 52.09 144 ASN A N 1
ATOM 1119 C CA . ASN A 1 144 ? -5.049 14.427 -2.122 1.00 52.09 144 ASN A CA 1
ATOM 1120 C C . ASN A 1 144 ? -4.431 13.101 -1.622 1.00 52.09 144 ASN A C 1
ATOM 1122 O O . ASN A 1 144 ? -3.283 13.058 -1.182 1.00 52.09 144 ASN A O 1
ATOM 1126 N N . LYS A 1 145 ? -5.155 11.979 -1.730 1.00 58.91 145 LYS A N 1
ATOM 1127 C CA . LYS A 1 145 ? -4.679 10.654 -1.288 1.00 58.91 145 LYS A CA 1
ATOM 1128 C C . LYS A 1 145 ? -3.696 10.040 -2.287 1.00 58.91 145 LYS A C 1
ATOM 1130 O O . LYS A 1 145 ? -2.694 9.452 -1.884 1.00 58.91 145 LYS A O 1
ATOM 1135 N N . LYS A 1 146 ? -3.934 10.243 -3.590 1.00 55.22 146 LYS A N 1
ATOM 1136 C CA . LYS A 1 146 ? -2.994 9.847 -4.654 1.00 55.22 146 LYS A CA 1
ATOM 1137 C C . LYS A 1 146 ? -1.694 10.647 -4.579 1.00 55.22 146 LYS A C 1
ATOM 1139 O O . LYS A 1 146 ? -0.623 10.053 -4.655 1.00 55.22 146 LYS A O 1
ATOM 1144 N N . SER A 1 147 ? -1.781 11.963 -4.359 1.00 57.28 147 SER A N 1
ATOM 1145 C CA . SER A 1 147 ? -0.600 12.836 -4.293 1.00 57.28 147 SER A CA 1
ATOM 1146 C C . SER A 1 147 ? 0.323 12.494 -3.115 1.00 57.28 147 SER A C 1
ATOM 1148 O O . SER A 1 147 ? 1.547 12.491 -3.264 1.00 57.28 147 SER A O 1
ATOM 1150 N N . LYS A 1 148 ? -0.243 12.127 -1.955 1.00 67.75 148 LYS A N 1
ATOM 1151 C CA . LYS A 1 148 ? 0.520 11.661 -0.784 1.00 67.75 148 LYS A CA 1
ATOM 1152 C C . LYS A 1 148 ? 1.278 10.361 -1.058 1.00 67.75 148 LYS A C 1
ATOM 1154 O O . LYS A 1 148 ? 2.461 10.269 -0.733 1.00 67.75 148 LYS A O 1
ATOM 1159 N N . LEU A 1 149 ? 0.623 9.375 -1.676 1.00 63.62 149 LEU A N 1
ATOM 1160 C CA . LEU A 1 149 ? 1.255 8.099 -2.029 1.00 63.62 149 LEU A CA 1
ATOM 1161 C C . LEU A 1 149 ? 2.395 8.301 -3.037 1.00 63.62 149 LEU A C 1
ATOM 1163 O O . LEU A 1 149 ? 3.473 7.739 -2.865 1.00 63.62 149 LEU A O 1
ATOM 1167 N N . TRP A 1 150 ? 2.200 9.167 -4.032 1.00 56.22 150 TRP A N 1
ATOM 1168 C CA . TRP A 1 150 ? 3.224 9.485 -5.029 1.00 56.22 150 TRP A CA 1
ATOM 1169 C C . TRP A 1 150 ? 4.461 10.157 -4.420 1.00 56.22 150 TRP A C 1
ATOM 1171 O O . TRP A 1 150 ? 5.594 9.773 -4.720 1.00 56.22 150 TRP A O 1
ATOM 1181 N N . LYS A 1 151 ? 4.261 11.116 -3.504 1.00 67.06 151 LYS A N 1
ATOM 1182 C CA . LYS A 1 151 ? 5.365 11.744 -2.760 1.00 67.06 151 LYS A CA 1
ATOM 1183 C C . LYS A 1 151 ? 6.169 10.706 -1.972 1.00 67.06 151 LYS A C 1
ATOM 1185 O O . LYS A 1 151 ? 7.391 10.690 -2.080 1.00 67.06 151 LYS A O 1
ATOM 1190 N N . LYS A 1 152 ? 5.486 9.811 -1.255 1.00 72.25 152 LYS A N 1
ATOM 1191 C CA . LYS A 1 152 ? 6.134 8.811 -0.398 1.00 72.25 152 LYS A CA 1
ATOM 1192 C C . LYS A 1 152 ? 6.907 7.748 -1.182 1.00 72.25 152 LYS A C 1
ATOM 1194 O O . LYS A 1 152 ? 8.011 7.396 -0.794 1.00 72.25 152 LYS A O 1
ATOM 1199 N N . PHE A 1 153 ? 6.330 7.207 -2.255 1.00 54.88 153 PHE A N 1
ATOM 1200 C CA . PHE A 1 153 ? 6.907 6.041 -2.937 1.00 54.88 153 PHE A CA 1
ATOM 1201 C C . PHE A 1 153 ? 7.802 6.383 -4.126 1.00 54.88 153 PHE A C 1
ATOM 1203 O O . PHE A 1 153 ? 8.676 5.595 -4.464 1.00 54.88 153 PHE A O 1
ATOM 1210 N N . VAL A 1 154 ? 7.588 7.522 -4.786 1.00 68.75 154 VAL A N 1
ATOM 1211 C CA . VAL A 1 154 ? 8.355 7.879 -5.989 1.00 68.75 154 VAL A CA 1
ATOM 1212 C C . VAL A 1 154 ? 9.373 8.963 -5.663 1.00 68.75 154 VAL A C 1
ATOM 1214 O O . VAL A 1 154 ? 10.563 8.802 -5.927 1.00 68.75 154 VAL A O 1
ATOM 1217 N N . VAL A 1 155 ? 8.937 10.065 -5.047 1.00 67.69 155 VAL A N 1
ATOM 1218 C CA . VAL A 1 155 ? 9.819 11.220 -4.809 1.00 67.69 155 VAL A CA 1
ATOM 1219 C C . VAL A 1 155 ? 10.878 10.914 -3.751 1.00 67.69 155 VAL A C 1
ATOM 1221 O O . VAL A 1 155 ? 12.046 11.255 -3.951 1.00 67.69 155 VAL A O 1
ATOM 1224 N N . ASP A 1 156 ? 10.498 10.281 -2.643 1.00 69.50 156 ASP A N 1
ATOM 1225 C CA . ASP A 1 156 ? 11.444 9.991 -1.562 1.00 69.50 156 ASP A CA 1
ATOM 1226 C C . ASP A 1 156 ? 12.462 8.912 -1.971 1.00 69.50 156 ASP A C 1
ATOM 1228 O O . ASP A 1 156 ? 13.659 9.111 -1.767 1.00 69.50 156 ASP A O 1
ATOM 1232 N N . THR A 1 157 ? 12.035 7.873 -2.695 1.00 68.38 157 THR A N 1
ATOM 1233 C CA . THR A 1 157 ? 12.929 6.843 -3.258 1.00 68.38 157 THR A CA 1
ATOM 1234 C C . THR A 1 157 ? 13.921 7.416 -4.277 1.00 68.38 157 THR A C 1
ATOM 1236 O O . THR A 1 157 ? 15.109 7.104 -4.238 1.00 68.38 157 THR A O 1
ATOM 1239 N N . LEU A 1 158 ? 13.489 8.327 -5.157 1.00 64.94 158 LEU A N 1
ATOM 1240 C CA . LEU A 1 158 ? 14.400 8.996 -6.098 1.00 64.94 158 LEU A CA 1
ATOM 1241 C C . LEU A 1 158 ? 15.417 9.907 -5.394 1.00 64.94 158 LEU A C 1
ATOM 1243 O O . LEU A 1 158 ? 16.549 10.061 -5.862 1.00 64.94 158 LEU A O 1
ATOM 1247 N N . LYS A 1 159 ? 15.030 10.536 -4.278 1.00 76.75 159 LYS A N 1
ATOM 1248 C CA . LYS A 1 159 ? 15.944 11.346 -3.459 1.00 76.75 159 LYS A CA 1
ATOM 1249 C C . LYS A 1 159 ? 16.961 10.486 -2.720 1.00 76.75 159 LYS A C 1
ATOM 1251 O O . LYS A 1 159 ? 18.089 10.941 -2.539 1.00 76.75 159 LYS A O 1
ATOM 1256 N N . GLU A 1 160 ? 16.565 9.301 -2.279 1.00 73.19 160 GLU A N 1
ATOM 1257 C CA . GLU A 1 160 ? 17.428 8.347 -1.589 1.00 73.19 160 GLU A CA 1
ATOM 1258 C C . GLU A 1 160 ? 18.500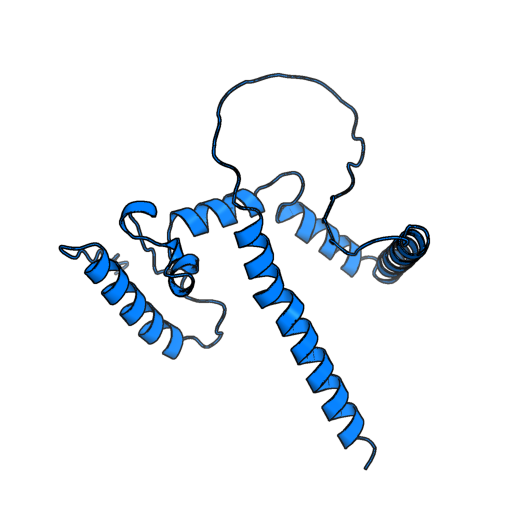 7.802 -2.540 1.00 73.19 160 GLU A C 1
ATOM 1260 O O . GLU A 1 160 ? 19.687 8.002 -2.283 1.00 73.19 160 GLU A O 1
ATOM 1265 N N . ASN A 1 161 ? 18.102 7.336 -3.728 1.00 69.81 161 ASN A N 1
ATOM 1266 C CA . ASN A 1 161 ? 19.034 6.878 -4.766 1.00 69.81 161 ASN A CA 1
ATOM 1267 C C . ASN A 1 161 ? 20.023 7.982 -5.194 1.00 69.81 161 ASN A C 1
ATOM 1269 O O . ASN A 1 161 ? 21.227 7.755 -5.271 1.00 69.81 161 ASN A O 1
ATOM 1273 N N . LYS A 1 162 ? 19.559 9.234 -5.361 1.00 75.62 162 LYS A N 1
ATOM 1274 C CA . LYS A 1 162 ? 20.448 10.378 -5.660 1.00 75.62 162 LYS A CA 1
ATOM 1275 C C . LYS A 1 162 ? 21.464 10.686 -4.553 1.00 75.62 162 LYS A C 1
ATOM 1277 O O . LYS A 1 162 ? 22.489 11.313 -4.834 1.00 75.62 162 LYS A O 1
ATOM 1282 N N . LYS A 1 163 ? 21.170 10.356 -3.291 1.00 74.31 163 LYS A N 1
ATOM 1283 C CA .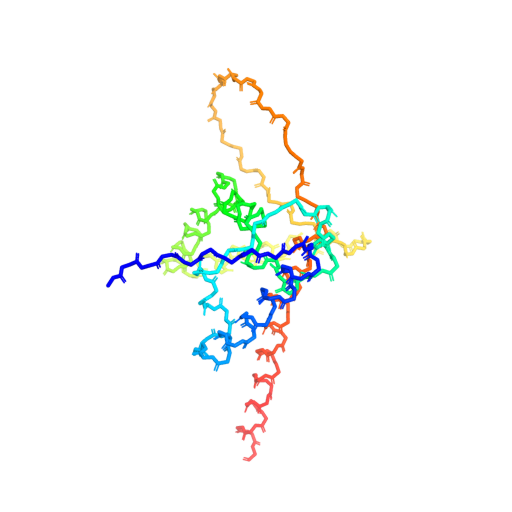 LYS A 1 163 ? 22.117 10.528 -2.177 1.00 74.31 163 LYS A CA 1
ATOM 1284 C C . LYS A 1 163 ? 23.143 9.400 -2.154 1.00 74.31 163 LYS A C 1
ATOM 1286 O O . LYS A 1 163 ? 24.313 9.687 -1.908 1.00 74.31 163 LYS A O 1
ATOM 1291 N N . GLU A 1 164 ? 22.723 8.172 -2.440 1.00 69.56 164 GLU A N 1
ATOM 1292 C CA . GLU A 1 164 ? 23.616 7.014 -2.547 1.00 69.56 164 GLU A CA 1
ATOM 1293 C C . GLU A 1 164 ? 24.612 7.172 -3.704 1.00 69.56 164 GLU A C 1
ATOM 1295 O O . GLU A 1 164 ? 25.817 7.014 -3.495 1.00 69.56 164 GLU A O 1
ATOM 1300 N N . ASP A 1 165 ? 24.151 7.630 -4.873 1.00 65.56 165 ASP A N 1
ATOM 1301 C CA . ASP A 1 165 ? 25.014 7.904 -6.032 1.00 65.56 165 ASP A CA 1
ATOM 1302 C C . ASP A 1 165 ? 26.093 8.954 -5.717 1.00 65.56 165 ASP A C 1
ATOM 1304 O O . ASP A 1 165 ? 27.270 8.787 -6.051 1.00 65.56 165 ASP A O 1
ATOM 1308 N N . LYS A 1 166 ? 25.718 10.029 -5.006 1.00 69.19 166 LYS A N 1
ATOM 1309 C CA . LYS A 1 166 ? 26.666 11.071 -4.579 1.00 69.19 166 LYS A CA 1
ATOM 1310 C C . LYS A 1 166 ? 27.696 10.552 -3.578 1.00 69.19 166 LYS A C 1
ATOM 1312 O O . LYS A 1 166 ? 28.846 10.972 -3.642 1.00 69.19 166 LYS A O 1
ATOM 1317 N N . GLN A 1 167 ? 27.308 9.657 -2.669 1.00 65.88 167 GLN A N 1
ATOM 1318 C CA . GLN A 1 167 ? 28.232 9.081 -1.689 1.00 65.88 167 GLN A CA 1
ATOM 1319 C C . GLN A 1 167 ? 29.207 8.077 -2.315 1.00 65.88 167 GLN A C 1
ATOM 1321 O O . GLN A 1 167 ? 30.366 8.045 -1.902 1.00 65.88 167 GLN A O 1
ATOM 1326 N N . ASN A 1 168 ? 28.785 7.306 -3.321 1.00 61.41 168 ASN A N 1
ATOM 1327 C CA . ASN A 1 168 ? 29.679 6.386 -4.031 1.00 61.41 168 ASN A CA 1
ATOM 1328 C C . ASN A 1 168 ? 30.691 7.132 -4.917 1.00 61.41 168 ASN A C 1
ATOM 1330 O O . ASN A 1 168 ? 31.886 6.880 -4.795 1.00 61.41 168 ASN A O 1
ATOM 1334 N N . SER A 1 169 ? 30.272 8.151 -5.680 1.00 58.94 169 SER A N 1
ATO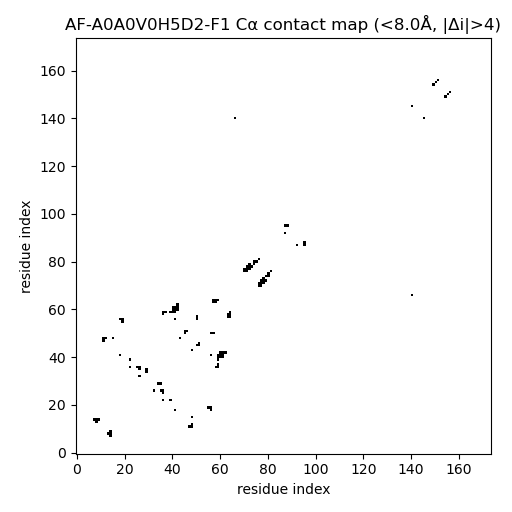M 1335 C CA . SER A 1 169 ? 31.215 8.974 -6.468 1.00 58.94 169 SER A CA 1
ATOM 1336 C C . SER A 1 169 ? 32.244 9.746 -5.624 1.00 58.94 169 SER A C 1
ATOM 1338 O O . SER A 1 169 ? 33.283 10.153 -6.141 1.00 58.94 169 SER A O 1
ATOM 1340 N N . GLN A 1 170 ? 31.985 9.971 -4.332 1.00 56.53 170 GLN A N 1
ATOM 1341 C CA . GLN A 1 170 ? 32.933 10.625 -3.422 1.00 56.53 170 GLN A CA 1
ATOM 1342 C C . GLN A 1 170 ? 33.951 9.654 -2.804 1.00 56.53 170 GLN A C 1
ATOM 1344 O O . GLN A 1 170 ? 35.002 10.101 -2.351 1.00 56.53 170 GLN A O 1
ATOM 1349 N N . ARG A 1 171 ? 33.660 8.346 -2.787 1.00 54.28 171 ARG A N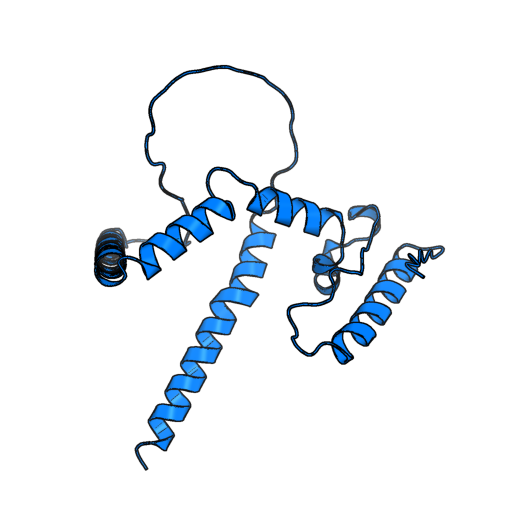 1
ATOM 1350 C CA . ARG A 1 171 ? 34.578 7.300 -2.304 1.00 54.28 171 ARG A CA 1
ATOM 1351 C C . ARG A 1 171 ? 35.558 6.831 -3.376 1.00 54.28 171 ARG A C 1
ATOM 1353 O O . ARG A 1 171 ? 36.678 6.493 -3.028 1.00 54.28 171 ARG A O 1
ATOM 1360 N N . ASP A 1 172 ? 35.171 6.877 -4.648 1.00 54.72 172 ASP A N 1
ATOM 1361 C CA . ASP A 1 172 ? 36.027 6.446 -5.766 1.00 54.72 172 ASP A CA 1
ATOM 1362 C C . ASP A 1 172 ? 37.104 7.480 -6.160 1.00 54.72 172 ASP A C 1
ATOM 1364 O O . ASP A 1 172 ? 37.986 7.189 -6.964 1.00 54.72 172 ASP A O 1
ATOM 1368 N N . ASN A 1 173 ? 37.046 8.691 -5.593 1.00 51.75 173 ASN A N 1
ATOM 1369 C CA . ASN A 1 173 ? 37.952 9.807 -5.891 1.00 51.75 173 ASN A CA 1
ATOM 1370 C C . ASN A 1 173 ? 38.998 10.081 -4.789 1.00 51.75 173 ASN A C 1
ATOM 1372 O O . ASN A 1 173 ? 39.612 11.150 -4.806 1.00 51.75 173 ASN A O 1
ATOM 1376 N N . ASN A 1 174 ? 39.186 9.165 -3.829 1.00 45.31 174 ASN A N 1
ATOM 1377 C CA . ASN A 1 174 ? 40.088 9.348 -2.684 1.00 45.31 174 ASN A CA 1
ATOM 1378 C C . ASN A 1 174 ? 41.017 8.150 -2.464 1.00 45.31 174 ASN A C 1
ATOM 1380 O O . ASN A 1 174 ? 40.503 7.012 -2.415 1.00 45.31 174 ASN A O 1
#

Sequence (174 aa):
MRCRTLTCAPTNVAVLGVTKRLMQNVQSCLHYDTYGLGDIVLFGNGERMKIDDHEDLFDVFLSNRVAALASCSSPISGWRIGIQTMTCLLENPEEEYRKYLEKLKDKDHDSDDNVEIDDEVGEEKGSVTSQESSLSNDQGLDKNKKSKLWKKFVVDTLKENKKEDKQNSQRDNN

Organism: Solanum chacoense (NCBI:txid4108)

pLDDT: mean 75.05, std 22.49, range [25.06, 97.44]

Radius of gyration: 21.92 Å; Cα contacts (8 Å, |Δi|>4): 66; chains: 1; bounding box: 66×58×54 Å

InterPro domains:
  IPR027417 P-loop containing nucleoside triphosphate hydrolase [G3DSA:3.40.50.300] (1-173)
  IPR045055 DNA2/NAM7-like helicase [PTHR10887] (3-143)

Secondary structure (DSSP, 8-state):
---------SSHHHHHHHHHHHHHHHHTT-SSTTS-GGG--B-S-HHHHTGGG-GGGTTTBHHHHHHHHHHHT-TTTSHHHHHHHHHHHHHSHHHHHHHHHHHHHHHTTS-SS-------------------------PPPPHHHHHHHHIIIIIHHHHHHHHHHHHHHHHTT-

Foldseek 3Di:
DPDQDDDDDPALVVLVVVLVVVVVVQCVVDPDNPDDCPSAADEDDCVRSVCVVPPVCLVRYPVSVVVVVVQLVDPQRHPVVVVVLVVCCVVPVPVVVVVVVVVVVVVVVPDDDDDPPDPPPDDDDDDDDDDDDDDDDDDDDPPVVVVVVCCVPPVVVVVVVVVVVVVVVVVVVD

Solvent-accessible surface area (backbone atoms only — not comparable to full-atom values): 11175 Å² total; per-residue (Å²): 134,93,80,81,88,84,86,85,56,98,42,58,69,52,42,52,50,52,50,52,54,51,49,56,56,52,54,76,71,43,96,44,98,90,58,79,58,82,89,48,75,45,81,78,62,51,77,86,53,46,44,84,85,37,70,91,48,43,85,30,24,45,69,52,45,51,53,52,52,51,50,39,65,34,94,89,75,8,52,69,55,54,50,50,54,50,48,51,38,72,75,39,47,70,60,48,50,49,54,52,55,52,60,52,56,63,57,72,76,70,75,78,85,80,94,72,89,73,87,75,78,78,83,76,88,75,88,85,84,89,80,91,79,85,86,76,95,74,83,77,76,60,69,69,60,57,52,51,51,47,47,61,66,50,52,48,51,54,54,49,52,58,50,51,54,54,54,51,64,59,56,80,75,109

Mean predicted aligned error: 15.99 Å